Protein AF-A0A061QRC7-F1 (afdb_monomer)

Structure (mmCIF, N/CA/C/O backbone):
data_AF-A0A061QRC7-F1
#
_entry.id 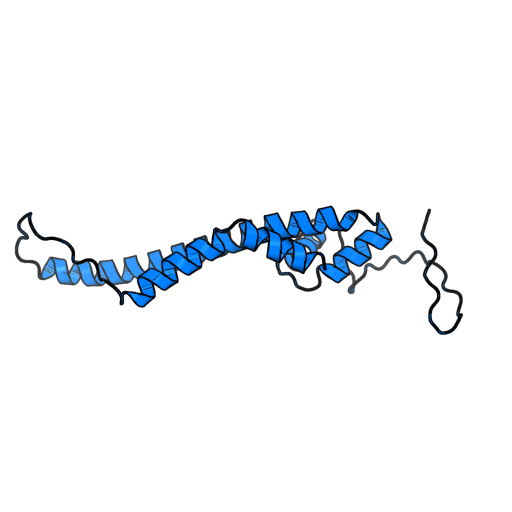  AF-A0A061QRC7-F1
#
loop_
_atom_site.group_PDB
_atom_site.id
_atom_site.type_symbol
_atom_site.label_atom_id
_atom_site.label_alt_id
_atom_site.label_comp_id
_atom_site.label_asym_id
_atom_site.label_entity_id
_atom_site.label_seq_id
_atom_site.pdbx_PDB_ins_code
_atom_site.Cartn_x
_atom_site.Cartn_y
_atom_site.Cartn_z
_atom_site.occupancy
_atom_site.B_iso_or_equiv
_atom_site.auth_seq_id
_atom_site.auth_comp_id
_atom_site.auth_asym_id
_atom_site.auth_atom_id
_atom_site.pdbx_PDB_model_num
ATOM 1 N N . LEU A 1 1 ? 20.075 -7.361 -21.604 1.00 35.31 1 LEU A N 1
ATOM 2 C CA . LEU A 1 1 ? 18.902 -7.947 -20.921 1.00 35.31 1 LEU A CA 1
ATOM 3 C C . LEU A 1 1 ? 18.009 -6.782 -20.526 1.00 35.31 1 LEU A C 1
ATOM 5 O O . LEU A 1 1 ? 18.156 -6.250 -19.441 1.00 35.31 1 LEU A O 1
ATOM 9 N N . GLY A 1 2 ? 17.221 -6.293 -21.474 1.00 42.72 2 GLY A N 1
ATOM 10 C CA . GLY A 1 2 ? 16.333 -5.142 -21.326 1.00 42.72 2 GLY A CA 1
ATOM 11 C C . GLY A 1 2 ? 15.293 -5.268 -22.430 1.00 42.72 2 GLY A C 1
ATOM 12 O O . GLY A 1 2 ? 15.660 -5.611 -23.557 1.00 42.72 2 GLY A O 1
ATOM 13 N N . TYR A 1 3 ? 14.020 -5.165 -22.067 1.00 52.66 3 TYR A N 1
ATOM 14 C CA . TYR A 1 3 ? 12.902 -5.471 -22.953 1.00 52.66 3 TYR A CA 1
ATOM 15 C C . TYR A 1 3 ? 12.755 -4.425 -24.062 1.00 52.66 3 TYR A C 1
ATOM 17 O O . TYR A 1 3 ? 13.109 -3.263 -23.891 1.00 52.66 3 TYR A O 1
ATOM 25 N N . VAL A 1 4 ? 12.245 -4.871 -25.210 1.00 53.44 4 VAL A N 1
ATOM 26 C CA . VAL A 1 4 ? 11.908 -4.029 -26.363 1.00 53.44 4 VAL A CA 1
ATOM 27 C C . VAL A 1 4 ? 10.644 -3.236 -26.023 1.00 53.44 4 VAL A C 1
ATOM 29 O O . VAL A 1 4 ? 9.630 -3.842 -25.684 1.00 53.44 4 VAL A O 1
ATOM 32 N N . CYS A 1 5 ? 10.698 -1.904 -26.100 1.00 62.22 5 CYS A N 1
ATOM 33 C CA . CYS A 1 5 ? 9.524 -1.048 -25.908 1.00 62.22 5 CYS A CA 1
ATOM 34 C C . CYS A 1 5 ? 8.458 -1.342 -26.984 1.00 62.22 5 CYS A C 1
ATOM 36 O O . CYS A 1 5 ? 8.819 -1.480 -28.158 1.00 62.22 5 CYS A O 1
ATOM 38 N N . PRO A 1 6 ? 7.160 -1.431 -26.634 1.00 63.81 6 PRO A N 1
ATOM 39 C CA . PRO A 1 6 ? 6.097 -1.550 -27.626 1.00 63.81 6 PRO A CA 1
ATOM 40 C C . PRO A 1 6 ? 6.069 -0.316 -28.534 1.00 63.81 6 PRO A C 1
ATOM 42 O O . PRO A 1 6 ? 6.214 0.813 -28.067 1.00 63.81 6 PRO A O 1
ATOM 45 N N . LEU A 1 7 ? 5.869 -0.533 -29.834 1.00 59.91 7 LEU A N 1
ATOM 46 C CA . LEU A 1 7 ? 5.683 0.547 -30.803 1.00 59.91 7 LEU A CA 1
ATOM 47 C C . LEU A 1 7 ? 4.396 1.321 -30.478 1.00 59.91 7 LEU A C 1
ATOM 49 O O . LEU A 1 7 ? 3.363 0.723 -30.175 1.00 59.91 7 LEU A O 1
ATOM 53 N N . THR A 1 8 ? 4.454 2.651 -30.555 1.00 65.56 8 THR A N 1
ATOM 54 C CA . THR A 1 8 ? 3.246 3.494 -30.533 1.00 65.56 8 THR A CA 1
ATOM 55 C C . THR A 1 8 ? 2.535 3.455 -31.889 1.00 65.56 8 THR A C 1
ATOM 57 O O . THR A 1 8 ? 3.121 3.056 -32.892 1.00 65.56 8 THR A O 1
ATOM 60 N N . GLU A 1 9 ? 1.288 3.928 -31.928 1.00 63.59 9 GLU A N 1
ATOM 61 C CA . GLU A 1 9 ? 0.414 4.018 -33.115 1.00 63.59 9 GLU A CA 1
ATOM 62 C C . GLU A 1 9 ? 1.033 4.768 -34.322 1.00 63.59 9 GLU A C 1
ATOM 64 O O . GLU A 1 9 ? 0.523 4.662 -35.433 1.00 63.59 9 GLU A O 1
ATOM 69 N N . ASN A 1 10 ? 2.152 5.481 -34.129 1.00 67.56 10 ASN A N 1
ATOM 70 C CA . ASN A 1 10 ? 2.819 6.302 -35.147 1.00 67.56 10 ASN A CA 1
ATOM 71 C C . ASN A 1 10 ? 4.104 5.690 -35.749 1.00 67.56 10 ASN A C 1
ATOM 73 O O . ASN A 1 10 ? 4.817 6.403 -36.446 1.00 67.56 10 ASN A O 1
ATOM 77 N N . ASP A 1 11 ? 4.429 4.415 -35.490 1.00 66.19 11 ASP A N 1
ATOM 78 C CA . ASP A 1 11 ? 5.586 3.712 -36.098 1.00 66.19 11 ASP A CA 1
ATOM 79 C C . ASP A 1 11 ? 6.976 4.359 -35.847 1.00 66.19 11 ASP A C 1
ATOM 81 O O . ASP A 1 11 ? 7.968 4.026 -36.498 1.00 66.19 11 ASP A O 1
ATOM 85 N N . GLU A 1 12 ? 7.093 5.262 -34.869 1.00 68.94 12 GLU A N 1
ATOM 86 C CA . GLU A 1 12 ? 8.375 5.859 -34.480 1.00 68.94 12 GLU A CA 1
ATOM 87 C C . GLU A 1 12 ? 9.194 4.871 -33.618 1.00 68.94 12 GLU A C 1
ATOM 89 O O . GLU A 1 12 ? 8.687 4.367 -32.604 1.00 68.94 12 GLU A O 1
ATOM 94 N N . PRO A 1 13 ? 10.465 4.583 -33.962 1.00 60.06 13 PRO A N 1
ATOM 95 C CA . PRO A 1 13 ? 11.291 3.643 -33.214 1.00 60.06 13 PRO A CA 1
ATOM 96 C C . PRO A 1 13 ? 11.671 4.218 -31.842 1.00 60.06 13 PRO A C 1
ATOM 98 O O . PRO A 1 13 ? 12.435 5.178 -31.742 1.00 60.06 13 PRO A O 1
ATOM 101 N N . GLN A 1 14 ? 11.185 3.599 -30.765 1.00 60.84 14 GLN A N 1
ATOM 102 C CA . GLN A 1 14 ? 11.637 3.913 -29.409 1.00 60.84 14 GLN A CA 1
ATOM 103 C C . GLN A 1 14 ? 12.896 3.116 -29.061 1.00 60.84 14 GLN A C 1
ATOM 105 O O . GLN A 1 14 ? 12.985 1.912 -29.304 1.00 60.84 14 GLN A O 1
ATOM 110 N N . TYR A 1 15 ? 13.875 3.797 -28.472 1.00 61.78 15 TYR A N 1
ATOM 111 C CA . TYR A 1 15 ? 15.104 3.198 -27.972 1.00 61.78 15 TYR A CA 1
ATOM 112 C C . TYR A 1 15 ? 15.117 3.279 -26.446 1.00 61.78 15 TYR A C 1
ATOM 114 O O . TYR A 1 15 ? 14.817 4.322 -25.867 1.00 61.78 15 TYR A O 1
ATOM 122 N N . CYS A 1 16 ? 15.463 2.177 -25.780 1.00 68.94 16 CYS A N 1
ATOM 123 C CA . CYS A 1 16 ? 15.648 2.184 -24.334 1.00 68.94 16 CYS A CA 1
ATOM 124 C C . CYS A 1 16 ? 16.862 3.057 -23.998 1.00 68.94 16 CYS A C 1
ATOM 126 O O . CYS A 1 16 ? 17.979 2.770 -24.437 1.00 68.94 16 CYS A O 1
ATOM 128 N N . VAL A 1 17 ? 16.649 4.110 -23.214 1.00 67.25 17 VAL A N 1
ATOM 129 C CA . VAL A 1 17 ? 17.721 4.971 -22.707 1.00 67.25 17 VAL A CA 1
ATOM 130 C C . VAL A 1 17 ? 17.940 4.647 -21.243 1.00 67.25 17 VAL A C 1
ATOM 132 O O . VAL A 1 17 ? 16.984 4.565 -20.475 1.00 67.25 17 VAL A O 1
ATOM 135 N N . LEU A 1 18 ? 19.203 4.479 -20.852 1.00 67.00 18 LEU A N 1
ATOM 136 C CA . LEU A 1 18 ? 19.573 4.504 -19.442 1.00 67.00 18 LEU A CA 1
ATOM 137 C C . LEU A 1 18 ? 19.342 5.927 -18.940 1.00 67.00 18 LEU A C 1
ATOM 139 O O . LEU A 1 18 ? 20.048 6.852 -19.336 1.00 67.00 18 LEU A O 1
ATOM 143 N N . THR A 1 19 ? 18.304 6.089 -18.134 1.00 67.44 19 THR A N 1
AT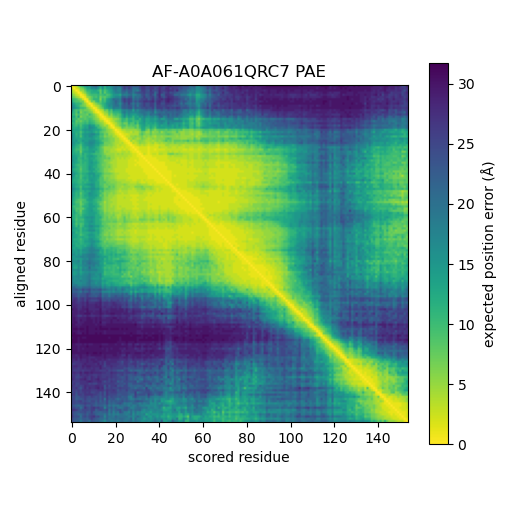OM 144 C CA . THR A 1 19 ? 17.969 7.350 -17.493 1.00 67.44 19 THR A CA 1
ATOM 145 C C . THR A 1 19 ? 18.286 7.242 -16.008 1.00 67.44 19 THR A C 1
ATOM 147 O O . THR A 1 19 ? 17.930 6.251 -15.376 1.00 67.44 19 THR A O 1
ATOM 150 N N . ASP A 1 20 ? 18.950 8.256 -15.457 1.00 67.69 20 ASP A N 1
ATOM 151 C CA . ASP A 1 20 ? 19.270 8.326 -14.023 1.00 67.69 20 ASP A CA 1
ATOM 152 C C . ASP A 1 20 ? 18.095 8.886 -13.194 1.00 67.69 20 ASP A C 1
ATOM 154 O O . ASP A 1 20 ? 18.236 9.149 -12.000 1.00 67.69 20 ASP A O 1
ATOM 158 N N . VAL A 1 21 ? 16.934 9.121 -13.822 1.00 74.06 21 VAL A N 1
ATOM 159 C CA . VAL A 1 21 ? 15.733 9.644 -13.158 1.00 74.06 21 VAL A CA 1
ATOM 160 C C . VAL A 1 21 ? 14.652 8.584 -13.012 1.00 74.06 21 VAL A C 1
ATOM 162 O O . VAL A 1 21 ? 14.202 7.975 -13.981 1.00 74.06 21 VAL A O 1
ATOM 165 N N . ASN A 1 22 ? 14.201 8.438 -11.771 1.00 79.31 22 ASN A N 1
ATOM 166 C CA . ASN A 1 22 ? 13.121 7.550 -11.373 1.00 79.31 22 ASN A CA 1
ATOM 167 C C . ASN A 1 22 ? 11.735 8.084 -11.805 1.00 79.31 22 ASN A C 1
ATOM 169 O O . ASN A 1 22 ? 11.545 9.306 -11.879 1.00 79.31 22 ASN A O 1
ATOM 173 N N . PRO A 1 23 ? 10.741 7.198 -12.025 1.00 75.56 23 PRO A N 1
ATOM 174 C CA . PRO A 1 23 ? 9.356 7.582 -12.312 1.00 75.56 23 PRO A CA 1
ATOM 175 C C . PRO A 1 23 ? 8.738 8.481 -11.228 1.00 75.56 23 PRO A C 1
ATOM 177 O O . PRO A 1 23 ? 9.230 8.542 -10.099 1.00 75.56 23 PRO A O 1
ATOM 180 N N . ASN A 1 24 ? 7.653 9.190 -11.566 1.00 77.88 24 ASN A N 1
ATOM 181 C CA . ASN A 1 24 ? 6.936 10.100 -10.656 1.00 77.88 24 ASN A CA 1
ATOM 182 C C . ASN A 1 24 ? 7.864 11.083 -9.920 1.00 77.88 24 ASN A C 1
ATOM 184 O O . ASN A 1 24 ? 7.817 11.205 -8.697 1.00 77.88 24 ASN A O 1
ATOM 188 N N . PHE A 1 25 ? 8.747 11.763 -10.661 1.00 80.81 25 PHE A N 1
ATOM 189 C CA . PHE A 1 25 ? 9.727 12.715 -10.110 1.00 80.81 25 PHE A CA 1
ATOM 190 C C . PHE A 1 25 ? 10.665 12.111 -9.045 1.00 80.81 25 PHE A C 1
ATOM 192 O O . PHE A 1 25 ? 11.188 12.826 -8.193 1.00 80.81 25 PHE A O 1
ATOM 199 N N . GLY A 1 26 ? 10.871 10.792 -9.075 1.00 79.75 26 GLY A N 1
ATOM 200 C CA . GLY A 1 26 ? 11.660 10.066 -8.087 1.00 79.75 26 GLY A CA 1
ATOM 201 C C . GLY A 1 26 ? 11.001 9.909 -6.724 1.00 79.75 26 GLY A C 1
ATOM 202 O O . GLY A 1 26 ? 11.698 9.660 -5.744 1.00 79.75 26 GLY A O 1
ATOM 203 N N . ILE A 1 27 ? 9.674 10.012 -6.656 1.00 79.38 27 ILE A N 1
ATOM 204 C CA . ILE A 1 27 ? 8.908 9.761 -5.431 1.00 79.38 27 ILE A CA 1
ATOM 205 C C . ILE A 1 27 ? 8.642 8.261 -5.265 1.00 79.38 27 ILE A C 1
ATOM 207 O O . ILE A 1 27 ? 8.924 7.704 -4.206 1.00 79.38 27 ILE A O 1
ATOM 211 N N . THR A 1 28 ? 8.168 7.592 -6.320 1.00 86.19 28 THR A N 1
ATOM 212 C CA . THR A 1 28 ? 7.798 6.169 -6.283 1.00 86.19 28 THR A CA 1
ATOM 213 C C . THR A 1 28 ? 8.968 5.305 -6.750 1.00 86.19 28 THR A C 1
ATOM 215 O O . THR A 1 28 ? 9.152 5.076 -7.947 1.00 86.19 28 THR A O 1
ATOM 218 N N . ASN A 1 29 ? 9.810 4.868 -5.815 1.00 87.38 29 ASN A N 1
ATOM 219 C CA . ASN A 1 29 ? 10.954 3.999 -6.094 1.00 87.38 29 ASN A CA 1
ATOM 220 C C . ASN A 1 29 ? 11.313 3.128 -4.884 1.00 87.38 29 ASN A C 1
ATOM 222 O O . ASN A 1 29 ? 10.906 3.394 -3.752 1.00 87.38 29 ASN A O 1
ATOM 226 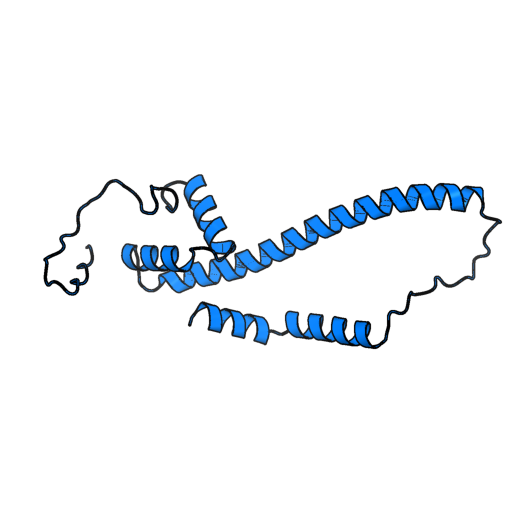N N . PHE A 1 30 ? 12.127 2.104 -5.139 1.00 89.69 30 PHE A N 1
ATOM 227 C CA . PHE A 1 30 ? 12.591 1.145 -4.136 1.00 89.69 30 PHE A CA 1
ATOM 228 C C . PHE A 1 30 ? 14.105 1.238 -3.871 1.00 89.69 30 PHE A C 1
ATOM 230 O O . PHE A 1 30 ? 14.689 0.306 -3.324 1.00 89.69 30 PHE A O 1
ATOM 237 N N . ASP A 1 31 ? 14.745 2.360 -4.221 1.00 88.06 31 ASP A N 1
ATOM 238 C CA . ASP A 1 31 ? 16.208 2.504 -4.138 1.00 88.06 31 ASP A CA 1
ATOM 239 C C . ASP A 1 31 ? 16.697 2.749 -2.709 1.00 88.06 31 ASP A C 1
ATOM 241 O O . ASP A 1 31 ? 17.807 2.371 -2.336 1.00 88.06 31 ASP A O 1
ATOM 245 N N . ASN A 1 32 ? 15.863 3.401 -1.895 1.00 90.12 32 ASN A N 1
ATOM 246 C CA . ASN A 1 32 ? 16.181 3.786 -0.525 1.00 90.12 32 ASN A CA 1
ATOM 247 C C . ASN A 1 32 ? 15.054 3.380 0.420 1.00 90.12 32 ASN A C 1
ATOM 249 O O . ASN A 1 32 ? 13.879 3.451 0.065 1.00 90.12 32 ASN A O 1
ATOM 253 N N . PHE A 1 33 ? 15.397 3.049 1.667 1.00 92.06 33 PHE A N 1
ATOM 254 C CA . PHE A 1 33 ? 14.413 2.614 2.662 1.00 92.06 33 PHE A CA 1
ATOM 255 C C . PHE A 1 33 ? 13.244 3.605 2.868 1.00 92.06 33 PHE A C 1
ATOM 257 O O . PHE A 1 33 ? 12.097 3.159 2.839 1.00 92.06 33 PHE A O 1
ATOM 264 N N . PRO A 1 34 ? 13.459 4.932 3.015 1.00 90.50 34 PRO A N 1
ATOM 265 C CA . PRO A 1 34 ? 12.347 5.872 3.185 1.00 90.50 34 P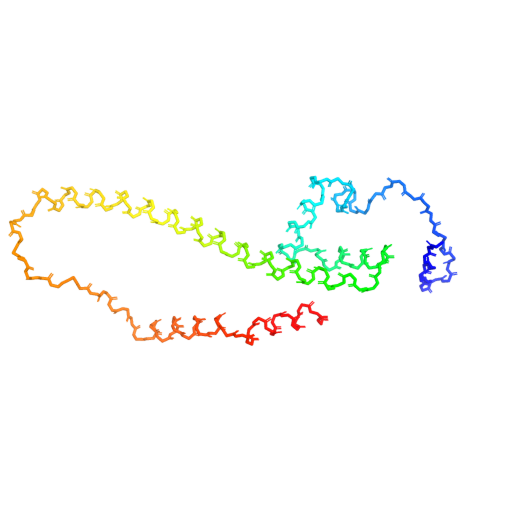RO A CA 1
ATOM 266 C C . PRO A 1 34 ? 11.447 5.996 1.948 1.00 90.50 34 PRO A C 1
ATOM 268 O O . PRO A 1 34 ? 10.232 6.094 2.089 1.00 90.50 34 PRO A O 1
ATOM 271 N N . ALA A 1 35 ? 12.026 5.963 0.744 1.00 89.62 35 ALA A N 1
ATOM 272 C CA . ALA A 1 35 ? 11.271 6.031 -0.509 1.00 89.62 35 ALA A CA 1
ATOM 273 C C . ALA A 1 35 ? 10.445 4.753 -0.735 1.00 89.62 35 ALA A C 1
ATOM 275 O O . ALA A 1 35 ? 9.262 4.823 -1.072 1.00 89.62 35 ALA A O 1
ATOM 276 N N . ALA A 1 36 ? 11.033 3.592 -0.429 1.00 91.56 36 ALA A N 1
ATOM 277 C CA . ALA A 1 36 ? 10.336 2.313 -0.457 1.00 91.56 36 ALA A CA 1
ATOM 278 C C . ALA A 1 36 ? 9.161 2.295 0.531 1.00 91.56 36 ALA A C 1
ATOM 280 O O . ALA A 1 36 ? 8.075 1.849 0.178 1.00 91.56 36 ALA A O 1
ATOM 281 N N . LEU A 1 37 ? 9.338 2.824 1.749 1.00 92.25 37 LEU A N 1
ATOM 282 C CA . LEU A 1 37 ? 8.261 2.899 2.741 1.00 92.25 37 LEU A CA 1
ATOM 283 C C . LEU A 1 37 ? 7.092 3.775 2.264 1.00 92.25 37 LEU A C 1
ATOM 285 O O . LEU A 1 37 ? 5.941 3.387 2.443 1.00 92.25 37 LEU A O 1
ATOM 289 N N . LEU A 1 38 ? 7.378 4.929 1.652 1.00 91.81 38 LEU A N 1
ATOM 290 C CA . LEU A 1 38 ? 6.350 5.805 1.076 1.00 91.81 38 LEU A CA 1
ATOM 291 C C . LEU A 1 38 ? 5.601 5.119 -0.069 1.00 91.81 38 LEU A C 1
ATOM 293 O O . LEU A 1 38 ? 4.375 5.127 -0.082 1.00 91.81 38 LEU A O 1
ATOM 297 N N . THR A 1 39 ? 6.332 4.458 -0.967 1.00 92.00 39 THR A N 1
ATOM 298 C CA . THR A 1 39 ? 5.749 3.712 -2.092 1.00 92.00 39 THR A CA 1
ATOM 299 C C . THR A 1 39 ? 4.866 2.558 -1.597 1.00 92.00 39 THR A C 1
ATOM 301 O O . THR A 1 39 ? 3.772 2.334 -2.107 1.00 92.00 39 THR A O 1
ATOM 304 N N . ILE A 1 40 ? 5.294 1.843 -0.550 1.00 92.12 40 ILE A N 1
ATOM 305 C CA . ILE A 1 40 ? 4.494 0.791 0.098 1.00 92.12 40 ILE A CA 1
ATOM 306 C C . ILE A 1 40 ? 3.250 1.384 0.764 1.00 92.12 40 ILE A C 1
ATOM 308 O O . ILE A 1 40 ? 2.177 0.794 0.673 1.00 92.12 40 ILE A O 1
ATOM 312 N N . PHE A 1 41 ? 3.373 2.533 1.431 1.00 90.69 41 PHE A N 1
ATOM 313 C CA . PHE A 1 41 ? 2.234 3.210 2.045 1.00 90.69 41 PHE A CA 1
ATOM 314 C C . PHE A 1 41 ? 1.181 3.595 0.999 1.00 90.69 41 PHE A C 1
ATOM 316 O O . PHE A 1 41 ? 0.013 3.259 1.180 1.00 90.69 41 PHE A O 1
ATOM 323 N N . GLU A 1 42 ? 1.603 4.202 -0.111 1.00 90.88 42 GLU A N 1
ATOM 324 C CA . GLU A 1 42 ? 0.747 4.507 -1.264 1.00 90.88 42 GLU A CA 1
ATOM 325 C C . GLU A 1 42 ? 0.035 3.243 -1.779 1.00 90.88 42 GLU A C 1
ATOM 327 O O . GLU A 1 42 ? -1.195 3.215 -1.885 1.00 90.88 42 GLU A O 1
ATOM 332 N N . CYS A 1 43 ? 0.774 2.137 -1.933 1.00 91.25 43 CYS A N 1
ATOM 333 C CA . CYS A 1 43 ? 0.193 0.855 -2.331 1.00 91.25 43 CYS A CA 1
ATOM 334 C C . CYS A 1 43 ? -0.875 0.340 -1.346 1.00 91.25 43 CYS A C 1
ATOM 336 O O . CYS A 1 43 ? -1.924 -0.141 -1.769 1.00 91.25 43 CYS A O 1
ATOM 338 N N . ILE A 1 44 ? -0.641 0.446 -0.032 1.00 90.44 44 ILE A N 1
ATOM 339 C CA . ILE A 1 44 ? -1.594 0.001 1.004 1.00 90.44 44 ILE A CA 1
ATOM 340 C C . ILE A 1 44 ? -2.849 0.884 1.032 1.00 90.44 44 ILE A C 1
ATOM 342 O O . ILE A 1 44 ? -3.931 0.397 1.362 1.00 90.44 44 ILE A O 1
ATOM 346 N N . THR A 1 45 ? -2.727 2.165 0.669 1.00 89.38 45 THR A N 1
ATOM 347 C CA . THR A 1 45 ? -3.876 3.076 0.549 1.00 89.38 45 THR A CA 1
ATOM 348 C C . THR A 1 45 ? -4.738 2.832 -0.690 1.00 89.38 45 THR A C 1
ATOM 350 O O . THR A 1 45 ? -5.803 3.431 -0.784 1.00 89.38 45 THR A O 1
ATOM 353 N N . LEU A 1 46 ? -4.334 1.919 -1.584 1.00 88.12 46 LEU A N 1
ATOM 354 C CA . LEU A 1 46 ? -5.007 1.612 -2.854 1.00 88.12 46 LEU A CA 1
ATOM 355 C C . LEU A 1 46 ? -5.076 2.797 -3.833 1.00 88.12 46 LEU A C 1
ATOM 357 O O . LEU A 1 46 ? -5.878 2.783 -4.764 1.00 88.12 46 LEU A O 1
ATOM 361 N N . GLU A 1 47 ? -4.190 3.775 -3.681 1.00 89.12 47 GLU A N 1
ATOM 362 C CA . GLU A 1 47 ? -4.024 4.902 -4.602 1.00 89.12 47 GLU A CA 1
ATOM 363 C C . GLU A 1 47 ? -2.775 4.644 -5.453 1.00 89.12 47 GLU A C 1
ATOM 365 O O . GLU A 1 47 ? -1.743 4.270 -4.907 1.00 89.12 47 GLU A O 1
ATOM 370 N N . GLY A 1 48 ? -2.863 4.750 -6.786 1.00 86.81 48 GLY A N 1
ATOM 371 C CA . GLY A 1 48 ? 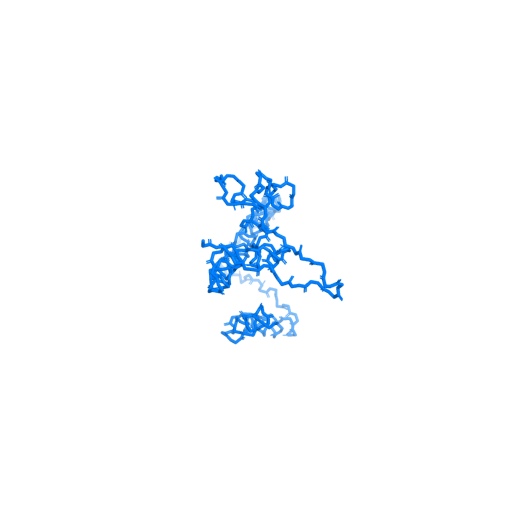-1.701 4.602 -7.691 1.00 86.81 48 GLY A CA 1
ATOM 372 C C . GLY A 1 48 ? -0.996 3.230 -7.695 1.00 86.81 48 GLY A C 1
ATOM 373 O O . GLY A 1 48 ? -0.034 3.021 -8.432 1.00 86.81 48 GLY A O 1
ATOM 374 N N . TRP A 1 49 ? -1.468 2.261 -6.904 1.00 90.31 49 TRP A N 1
ATOM 375 C CA . TRP A 1 49 ? -0.794 0.976 -6.677 1.00 90.31 49 TRP A CA 1
ATOM 376 C C . TRP A 1 49 ? -0.673 0.107 -7.937 1.00 90.31 49 TRP A C 1
ATOM 378 O O . TRP A 1 49 ? 0.323 -0.597 -8.107 1.00 90.31 49 TRP A O 1
ATOM 388 N N . ALA A 1 50 ? -1.675 0.156 -8.821 1.00 89.94 50 ALA A N 1
ATOM 389 C CA . ALA A 1 50 ? -1.685 -0.613 -10.062 1.00 89.94 50 ALA A CA 1
ATOM 390 C C . ALA A 1 50 ? -0.600 -0.111 -11.026 1.00 89.94 50 ALA A C 1
ATOM 392 O O . ALA A 1 50 ? 0.121 -0.919 -11.605 1.00 89.94 50 ALA A O 1
ATOM 393 N N . ASP A 1 51 ? -0.413 1.207 -11.122 1.00 88.69 51 ASP A N 1
ATOM 394 C CA . ASP A 1 51 ? 0.635 1.808 -11.952 1.00 88.69 51 ASP A CA 1
ATOM 395 C C . ASP A 1 51 ? 2.027 1.423 -11.438 1.00 88.69 51 ASP A C 1
ATOM 397 O O . ASP A 1 51 ? 2.897 1.023 -12.212 1.00 88.69 51 ASP A O 1
ATOM 401 N N . VAL A 1 52 ? 2.228 1.457 -10.114 1.00 89.81 52 VAL A N 1
ATOM 402 C CA . VAL A 1 52 ? 3.478 1.009 -9.478 1.00 89.81 52 VAL A CA 1
ATOM 403 C C . VAL A 1 52 ? 3.735 -0.478 -9.734 1.00 89.81 52 VAL A C 1
ATOM 405 O O . VAL A 1 52 ? 4.867 -0.863 -10.037 1.00 89.81 52 VAL A O 1
ATOM 408 N N . MET A 1 53 ? 2.698 -1.316 -9.663 1.00 90.38 53 MET A N 1
ATOM 409 C CA . MET A 1 53 ? 2.794 -2.737 -9.993 1.00 90.38 53 MET A CA 1
ATOM 410 C C . MET A 1 53 ? 3.196 -2.944 -11.457 1.00 90.38 53 MET A C 1
ATOM 412 O O . MET A 1 53 ? 4.120 -3.718 -11.707 1.00 90.38 53 MET A O 1
ATOM 416 N N . TYR A 1 54 ? 2.553 -2.259 -12.408 1.00 88.00 54 TYR A N 1
ATOM 417 C CA . TYR A 1 54 ? 2.875 -2.387 -13.832 1.00 88.00 54 TYR A CA 1
ATOM 418 C C . TYR A 1 54 ? 4.310 -1.940 -14.128 1.00 88.00 54 TYR A C 1
ATOM 420 O O . TYR A 1 54 ? 5.061 -2.679 -14.763 1.00 88.00 54 TYR A O 1
ATOM 428 N N . MET A 1 55 ? 4.750 -0.814 -13.559 1.00 85.50 55 MET A N 1
ATOM 429 C CA . MET A 1 55 ? 6.145 -0.369 -13.672 1.00 85.50 55 MET A CA 1
ATOM 430 C C . MET A 1 55 ? 7.132 -1.404 -13.109 1.00 85.50 55 MET A C 1
ATOM 432 O O . MET A 1 55 ? 8.184 -1.655 -13.699 1.00 85.50 55 MET A O 1
ATOM 436 N N . ALA A 1 56 ? 6.801 -2.048 -11.986 1.00 87.31 56 ALA A N 1
ATOM 437 C CA . ALA A 1 56 ? 7.631 -3.102 -11.405 1.00 87.31 56 ALA A CA 1
ATOM 438 C C . ALA A 1 56 ? 7.607 -4.410 -12.222 1.00 87.31 56 ALA A C 1
ATOM 440 O O . ALA A 1 56 ? 8.609 -5.133 -12.260 1.00 87.31 56 ALA A O 1
ATOM 441 N N . GLN A 1 57 ? 6.489 -4.723 -12.883 1.00 88.00 57 GLN A N 1
ATOM 442 C CA . GLN A 1 57 ? 6.380 -5.868 -13.787 1.00 88.00 57 GLN A CA 1
ATOM 443 C C . GLN A 1 57 ? 7.270 -5.696 -15.016 1.00 88.00 57 GLN A C 1
ATOM 445 O O . GLN A 1 57 ? 7.996 -6.632 -15.362 1.00 88.00 57 GLN A O 1
ATOM 450 N N . ASP A 1 58 ? 7.267 -4.499 -15.603 1.00 83.44 58 ASP A N 1
ATOM 451 C CA . ASP A 1 58 ? 8.111 -4.146 -16.746 1.00 83.44 58 ASP A CA 1
ATOM 452 C C . ASP A 1 58 ? 9.601 -4.116 -16.369 1.00 83.44 58 ASP A C 1
ATOM 454 O O . ASP A 1 58 ? 10.458 -4.530 -17.153 1.00 83.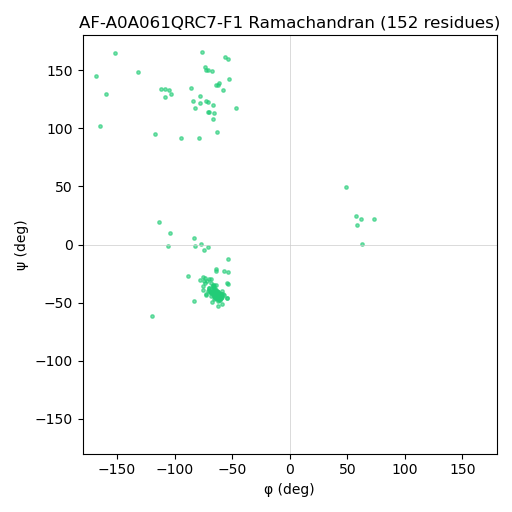44 58 ASP A O 1
ATOM 458 N N . ALA A 1 59 ? 9.921 -3.674 -15.148 1.00 82.12 59 ALA A N 1
ATOM 459 C CA . ALA A 1 59 ? 11.298 -3.581 -14.671 1.00 82.12 59 ALA A CA 1
ATOM 460 C C . ALA A 1 59 ? 11.914 -4.940 -14.291 1.00 82.12 59 ALA A C 1
ATOM 462 O O . ALA A 1 59 ? 13.100 -5.163 -14.542 1.00 82.12 59 ALA A O 1
ATOM 463 N N . VAL A 1 60 ? 11.145 -5.843 -13.665 1.00 85.69 60 VAL A N 1
ATOM 464 C CA . VAL A 1 60 ? 11.690 -7.093 -13.103 1.00 85.69 60 VAL A CA 1
ATOM 465 C C . VAL A 1 60 ? 11.069 -8.342 -13.717 1.00 85.69 60 VAL A C 1
ATOM 467 O O . VAL A 1 60 ? 11.785 -9.192 -14.250 1.00 85.69 60 VAL A O 1
ATOM 470 N N . SER A 1 61 ? 9.754 -8.524 -13.576 1.00 86.88 61 SER A N 1
ATOM 471 C CA . SER A 1 61 ? 9.073 -9.743 -14.016 1.00 86.88 61 SER A CA 1
ATOM 472 C C . SER A 1 61 ? 7.556 -9.598 -14.008 1.00 86.88 61 SER A C 1
ATOM 474 O O . SER A 1 61 ? 6.979 -9.069 -13.060 1.00 86.88 61 SER A O 1
ATOM 476 N N . GLN A 1 62 ? 6.887 -10.235 -14.971 1.00 85.06 62 GLN A N 1
ATOM 477 C CA . GLN A 1 62 ? 5.426 -10.306 -15.023 1.00 85.06 62 GLN A CA 1
ATOM 478 C C . GLN A 1 62 ? 4.800 -10.917 -13.754 1.00 85.06 62 GLN A C 1
ATOM 480 O O . GLN A 1 62 ? 3.650 -10.624 -13.457 1.00 85.06 62 GLN A O 1
ATOM 485 N N . TRP A 1 63 ? 5.527 -11.721 -12.968 1.00 87.12 63 TRP A N 1
ATOM 486 C CA . TRP A 1 63 ? 5.022 -12.347 -11.733 1.00 87.12 63 TRP A CA 1
ATOM 487 C C . TRP A 1 63 ? 4.952 -11.406 -10.518 1.00 87.12 63 TRP A C 1
ATOM 489 O O . TRP A 1 63 ? 4.521 -11.833 -9.445 1.00 87.12 63 TRP A O 1
ATOM 499 N N . MET A 1 64 ? 5.339 -10.133 -10.665 1.00 86.75 64 MET A N 1
ATOM 500 C CA . MET A 1 64 ? 5.339 -9.167 -9.559 1.00 86.75 64 MET A CA 1
ATOM 501 C C . MET A 1 64 ? 3.950 -8.855 -8.998 1.00 86.75 64 MET A C 1
ATOM 503 O O . MET A 1 64 ? 3.851 -8.484 -7.831 1.00 86.75 64 MET A O 1
ATOM 507 N N . TRP A 1 65 ? 2.872 -9.092 -9.752 1.00 87.00 65 TRP A N 1
ATOM 508 C CA . TRP A 1 65 ? 1.505 -8.912 -9.249 1.00 87.00 65 TRP A CA 1
ATOM 509 C C . TRP A 1 65 ? 1.238 -9.706 -7.958 1.00 87.00 65 TRP A C 1
ATOM 511 O O . TRP A 1 65 ? 0.546 -9.217 -7.071 1.00 87.00 65 TRP A O 1
ATOM 521 N N . ILE A 1 66 ? 1.849 -10.887 -7.788 1.00 89.50 66 ILE A N 1
ATOM 522 C CA . ILE A 1 66 ? 1.684 -11.712 -6.578 1.00 89.50 66 ILE A CA 1
ATOM 523 C C . ILE A 1 66 ? 2.236 -10.985 -5.346 1.00 89.50 66 ILE A C 1
ATOM 525 O O . ILE A 1 66 ? 1.618 -11.007 -4.280 1.00 89.50 66 ILE A O 1
ATOM 529 N N . TYR A 1 67 ? 3.385 -10.317 -5.494 1.00 90.75 67 TYR A N 1
ATOM 530 C CA . TYR A 1 67 ? 3.988 -9.533 -4.420 1.00 90.75 67 TYR A CA 1
ATOM 531 C C . TYR A 1 67 ? 3.065 -8.382 -4.010 1.00 90.75 67 TYR A C 1
ATOM 533 O O . TYR A 1 67 ? 2.695 -8.306 -2.837 1.00 90.75 67 TYR A O 1
ATOM 541 N N . PHE A 1 68 ? 2.622 -7.556 -4.963 1.00 90.38 68 PHE A N 1
ATOM 542 C CA . PHE A 1 68 ? 1.771 -6.395 -4.676 1.00 90.38 68 PHE A CA 1
ATOM 543 C C . PHE A 1 68 ? 0.407 -6.795 -4.102 1.00 90.38 68 PHE A C 1
ATOM 545 O O . PHE A 1 68 ? -0.029 -6.216 -3.109 1.00 90.38 68 PHE A O 1
ATOM 552 N N . VAL A 1 69 ? -0.224 -7.847 -4.630 1.00 89.31 69 VAL A N 1
ATOM 553 C CA . VAL A 1 69 ? -1.496 -8.364 -4.099 1.00 89.31 69 VAL A CA 1
ATOM 554 C C . VAL A 1 69 ? -1.334 -8.887 -2.668 1.00 89.31 69 VAL A C 1
ATOM 556 O O . VAL A 1 69 ? -2.159 -8.586 -1.805 1.00 89.31 69 VAL A O 1
ATOM 559 N N . SER A 1 70 ? -0.259 -9.630 -2.376 1.00 89.06 70 SER A N 1
ATOM 560 C CA . SER A 1 70 ? 0.005 -10.100 -1.009 1.00 89.06 70 SER A CA 1
ATOM 561 C C . SER A 1 70 ? 0.290 -8.943 -0.044 1.00 89.06 70 SER A C 1
ATOM 563 O O . SER A 1 70 ? -0.215 -8.937 1.078 1.00 89.06 70 SER A O 1
ATOM 565 N N . LEU A 1 71 ? 1.041 -7.933 -0.495 1.00 90.69 71 LEU A N 1
ATOM 566 C CA . LEU A 1 71 ? 1.366 -6.734 0.272 1.00 90.69 71 LEU A CA 1
ATOM 567 C C . LEU A 1 71 ? 0.108 -5.950 0.636 1.00 90.69 71 LEU A C 1
ATOM 569 O O . LEU A 1 71 ? -0.044 -5.560 1.792 1.00 90.69 71 LEU A O 1
ATOM 573 N N . ILE A 1 72 ? -0.805 -5.768 -0.317 1.00 89.44 72 ILE A N 1
ATOM 574 C CA . ILE A 1 72 ? -2.094 -5.113 -0.088 1.00 89.44 72 ILE A CA 1
ATOM 575 C C . ILE A 1 72 ? -2.926 -5.923 0.903 1.00 89.44 72 ILE A C 1
ATOM 577 O O . ILE A 1 72 ? -3.451 -5.356 1.853 1.00 89.44 72 ILE A O 1
ATOM 581 N N . TRP A 1 73 ? -2.987 -7.249 0.755 1.00 84.62 73 TRP A N 1
ATOM 582 C CA . TRP A 1 73 ? -3.762 -8.099 1.661 1.00 84.62 73 TRP A CA 1
ATOM 583 C C . TRP A 1 73 ? -3.308 -7.978 3.120 1.00 84.62 73 TRP A C 1
ATOM 585 O O . TRP A 1 73 ? -4.110 -7.691 4.014 1.00 84.62 73 TRP A O 1
ATOM 595 N N . PHE A 1 74 ? -2.003 -8.127 3.367 1.00 85.62 74 PHE A N 1
ATOM 596 C CA . PHE A 1 74 ? -1.452 -7.936 4.706 1.00 85.62 74 PHE A CA 1
ATOM 597 C C . PHE A 1 74 ? -1.603 -6.481 5.166 1.00 85.62 74 PHE A C 1
ATOM 599 O O . PHE A 1 74 ? -2.027 -6.230 6.295 1.00 85.62 74 PHE A O 1
ATOM 606 N N . GLY A 1 75 ? -1.304 -5.519 4.292 1.00 85.75 75 GLY A N 1
ATOM 607 C CA . GLY A 1 75 ? -1.364 -4.090 4.578 1.00 85.75 75 GLY A CA 1
ATOM 608 C C . GLY A 1 75 ? -2.753 -3.619 4.993 1.00 85.75 75 GLY A C 1
ATOM 609 O O . GLY A 1 75 ? -2.883 -2.946 6.013 1.00 85.75 75 GLY A O 1
ATOM 610 N N . SER A 1 76 ? -3.801 -4.023 4.276 1.00 82.12 76 SER A N 1
ATOM 611 C CA . SER A 1 76 ? -5.189 -3.682 4.595 1.00 82.12 76 SER A CA 1
ATOM 612 C C . SER A 1 76 ? -5.624 -4.264 5.940 1.00 82.12 76 SER A C 1
ATOM 614 O O . SER A 1 76 ? -6.258 -3.560 6.729 1.00 82.12 76 SER A O 1
ATOM 616 N N . PHE A 1 77 ? -5.230 -5.504 6.258 1.00 81.12 77 PHE A N 1
ATOM 617 C CA . PHE A 1 77 ? -5.516 -6.093 7.568 1.00 81.12 77 PHE A CA 1
ATOM 618 C C . PHE A 1 77 ? -4.860 -5.286 8.695 1.00 81.12 77 PHE A C 1
ATOM 620 O O . PHE A 1 77 ? -5.516 -4.938 9.679 1.00 81.12 77 PHE A O 1
ATOM 627 N N . PHE A 1 78 ? -3.582 -4.928 8.551 1.00 85.25 78 PHE A N 1
ATOM 628 C CA . PHE A 1 78 ? -2.888 -4.110 9.547 1.00 85.25 78 PHE A CA 1
ATOM 629 C C . PHE A 1 78 ? -3.458 -2.691 9.643 1.00 85.25 78 PHE A C 1
ATOM 631 O O . PHE A 1 78 ? -3.654 -2.205 10.755 1.00 85.25 78 PHE A O 1
ATOM 638 N N . ALA A 1 79 ? -3.769 -2.044 8.519 1.00 84.69 79 ALA A N 1
ATOM 639 C CA . ALA A 1 79 ? -4.290 -0.680 8.483 1.00 84.69 79 ALA A CA 1
ATOM 640 C C . ALA A 1 79 ? -5.652 -0.566 9.182 1.00 84.69 79 ALA A C 1
ATOM 642 O O . ALA A 1 79 ? -5.834 0.303 10.036 1.00 84.69 79 ALA A O 1
ATOM 643 N N . VAL A 1 80 ? -6.586 -1.480 8.892 1.00 81.94 80 VAL A N 1
ATOM 644 C CA . VAL A 1 80 ? -7.908 -1.499 9.538 1.00 81.94 80 VAL A CA 1
ATOM 645 C C . VAL A 1 80 ? -7.775 -1.789 11.031 1.00 81.94 80 VAL A C 1
ATOM 647 O O . VAL A 1 80 ? -8.368 -1.086 11.849 1.00 81.94 80 VAL A O 1
ATOM 650 N N . ASN A 1 81 ? -6.959 -2.775 11.411 1.00 83.56 81 ASN A N 1
ATOM 651 C CA . ASN A 1 81 ? -6.763 -3.120 12.819 1.00 83.56 81 ASN A CA 1
ATOM 652 C C . ASN A 1 81 ? -6.085 -1.991 13.611 1.00 83.56 81 ASN A C 1
ATOM 654 O O . ASN A 1 81 ? -6.478 -1.719 14.746 1.00 83.56 81 ASN A O 1
ATOM 658 N N . LEU A 1 82 ? -5.118 -1.292 13.011 1.00 88.31 82 LEU A N 1
ATOM 659 C CA . LEU A 1 82 ? -4.477 -0.122 13.607 1.00 88.31 82 LEU A CA 1
ATOM 660 C C . LEU A 1 82 ? -5.473 1.032 13.768 1.00 88.31 82 LEU A C 1
ATOM 662 O O . LEU A 1 82 ? -5.556 1.627 14.841 1.00 88.31 82 LEU A O 1
ATOM 666 N N . PHE A 1 83 ? -6.256 1.328 12.731 1.00 88.19 83 PHE A N 1
ATOM 667 C CA . PHE A 1 83 ? -7.258 2.389 12.768 1.00 88.19 83 PHE A CA 1
ATOM 668 C C . PHE A 1 83 ? -8.320 2.135 13.846 1.00 88.19 83 PHE A C 1
ATOM 670 O O . PHE A 1 83 ? -8.614 3.022 14.649 1.00 88.19 83 PHE A O 1
ATOM 677 N N . LEU A 1 84 ? -8.836 0.904 13.930 1.00 87.94 84 LEU A N 1
ATOM 678 C CA . LEU A 1 84 ? -9.783 0.497 14.970 1.00 87.94 84 LEU A CA 1
ATOM 679 C C . LEU A 1 84 ? -9.186 0.619 16.373 1.00 87.94 84 LEU A C 1
ATOM 681 O O . LEU A 1 84 ? -9.856 1.127 17.272 1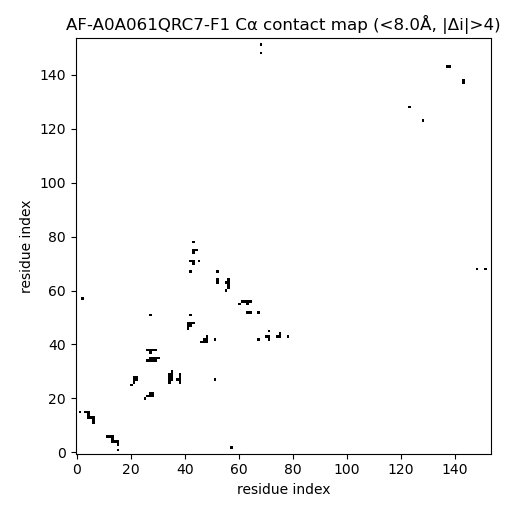.00 87.94 84 LEU A O 1
ATOM 685 N N . ALA A 1 85 ? -7.933 0.199 16.565 1.00 92.50 85 ALA A N 1
ATOM 686 C CA . ALA A 1 85 ? -7.249 0.330 17.847 1.00 92.50 85 ALA A CA 1
ATOM 687 C C . ALA A 1 85 ? -7.113 1.803 18.269 1.00 92.50 85 ALA A C 1
ATOM 689 O O . ALA A 1 85 ? -7.435 2.152 19.404 1.00 92.50 85 ALA A O 1
ATOM 690 N N . VAL A 1 86 ? -6.702 2.685 17.353 1.00 92.38 86 VAL A N 1
ATOM 691 C CA . VAL A 1 86 ? -6.570 4.125 17.627 1.00 92.38 86 VAL A CA 1
ATOM 692 C C . VAL A 1 86 ? -7.923 4.751 17.963 1.00 92.38 86 VAL A C 1
ATOM 694 O O . VAL A 1 86 ? -8.030 5.467 18.960 1.00 92.38 86 VAL A O 1
ATOM 697 N N . LEU A 1 87 ? -8.968 4.457 17.186 1.00 92.50 87 LEU A N 1
ATOM 698 C CA . LEU A 1 87 ? -10.321 4.938 17.474 1.00 92.50 87 LEU A CA 1
ATOM 699 C C . LEU A 1 87 ? -10.820 4.449 18.835 1.00 92.50 87 LEU A C 1
ATOM 701 O O . LEU A 1 87 ? -11.347 5.240 19.616 1.00 92.50 87 LEU A O 1
ATOM 705 N N . TYR A 1 88 ? -10.622 3.168 19.144 1.00 92.50 88 TYR A N 1
ATOM 706 C CA . TYR A 1 88 ? -11.016 2.584 20.422 1.00 92.50 88 TYR A CA 1
ATOM 707 C C . TYR A 1 88 ? -10.336 3.284 21.604 1.00 92.50 88 TYR A C 1
ATOM 709 O O . TYR A 1 88 ? -11.007 3.640 22.573 1.00 92.50 88 TYR A O 1
ATOM 717 N N . LEU A 1 89 ? -9.029 3.547 21.510 1.00 91.88 89 LEU A N 1
ATOM 718 C CA . LEU A 1 89 ? -8.286 4.275 22.542 1.00 91.88 89 LEU A CA 1
ATOM 719 C C . LEU A 1 89 ? -8.854 5.681 22.765 1.00 91.88 89 LEU A C 1
ATOM 721 O O . LEU A 1 89 ? -9.037 6.094 23.910 1.00 91.88 89 LEU A O 1
ATOM 725 N N . ARG A 1 90 ? -9.184 6.399 21.684 1.00 88.81 90 ARG A N 1
ATOM 726 C CA . ARG A 1 90 ? -9.792 7.735 21.772 1.00 88.81 90 ARG A CA 1
ATOM 727 C C . ARG A 1 90 ? -11.176 7.705 22.415 1.00 88.81 90 ARG A C 1
ATOM 729 O O . ARG A 1 90 ? -11.440 8.513 23.300 1.00 88.81 90 ARG A O 1
ATOM 736 N N . PHE A 1 91 ? -12.030 6.760 22.023 1.00 88.00 91 PHE A N 1
ATOM 737 C CA . PHE A 1 91 ? -13.366 6.616 22.608 1.00 88.00 91 PHE A CA 1
ATOM 738 C C . PHE A 1 91 ? -13.335 6.213 24.083 1.00 88.00 91 PHE A C 1
ATOM 7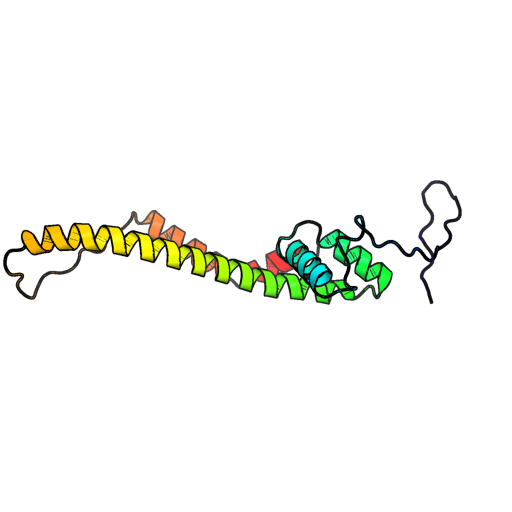40 O O . PHE A 1 91 ? -14.176 6.672 24.858 1.00 88.00 91 PHE A O 1
ATOM 747 N N . LYS A 1 92 ? -12.378 5.367 24.481 1.00 89.75 92 LYS A N 1
ATOM 748 C CA . LYS A 1 92 ? -12.189 4.988 25.884 1.00 89.75 92 LYS A CA 1
ATOM 749 C C . LYS A 1 92 ? -11.776 6.197 26.721 1.00 89.75 92 LYS A C 1
ATOM 751 O O . LYS A 1 92 ? -12.394 6.447 27.747 1.00 89.75 92 LYS A O 1
ATOM 756 N N . GLN A 1 93 ? -10.825 6.994 26.230 1.00 86.94 93 GLN A N 1
ATOM 757 C CA . GLN A 1 93 ? -10.371 8.210 26.907 1.00 86.94 93 GLN A CA 1
ATOM 758 C C . GLN A 1 93 ? -11.508 9.227 27.106 1.00 86.94 93 GLN A C 1
ATOM 760 O O . GLN A 1 93 ? -11.641 9.784 28.189 1.00 86.94 93 GLN A O 1
ATOM 765 N N . SER A 1 94 ? -12.358 9.454 26.096 1.00 77.12 94 SER A N 1
ATOM 766 C CA . SER A 1 94 ? -13.509 10.359 26.248 1.00 77.12 94 SER A CA 1
ATOM 767 C C . SER A 1 94 ? -14.566 9.834 27.222 1.00 77.12 94 SER A C 1
ATOM 769 O O . SER A 1 94 ? -15.179 10.623 27.930 1.00 77.12 94 SER A O 1
ATOM 771 N N . GLN A 1 95 ? -14.779 8.513 27.265 1.00 80.00 95 GLN A N 1
ATOM 772 C CA . GLN A 1 95 ? -15.722 7.911 28.209 1.00 80.00 95 GLN A CA 1
ATOM 773 C C . GLN A 1 95 ? -15.219 7.984 29.646 1.00 80.00 95 GLN A C 1
ATOM 775 O O . GLN A 1 95 ? -16.024 8.239 30.526 1.00 80.00 95 GLN A O 1
ATOM 780 N N . GLU A 1 96 ? -13.922 7.790 29.891 1.00 76.50 96 GLU A N 1
ATOM 781 C CA . GLU A 1 96 ? -13.343 7.894 31.237 1.00 76.50 96 GLU A CA 1
ATOM 782 C C . GLU A 1 96 ? -13.503 9.312 31.806 1.00 76.50 96 GLU A C 1
ATOM 784 O O . GLU A 1 96 ? -13.966 9.456 32.931 1.00 76.50 96 GLU A O 1
ATOM 789 N N . VAL A 1 97 ? -13.258 10.352 30.999 1.00 72.94 97 VAL A N 1
ATOM 790 C CA . VAL A 1 97 ? -13.402 11.757 31.428 1.00 72.94 97 VAL A CA 1
ATOM 791 C C . VAL A 1 97 ? -14.852 12.111 31.784 1.00 72.94 97 VAL A C 1
ATOM 793 O O . VAL A 1 97 ? -15.098 12.726 32.818 1.00 72.94 97 VAL A O 1
ATOM 796 N N . SER A 1 98 ? -15.826 11.710 30.960 1.00 64.06 98 SER A N 1
ATOM 797 C CA . SER A 1 98 ? -17.246 11.958 31.259 1.00 64.06 98 SER A CA 1
ATOM 798 C C . SER A 1 98 ? -17.777 11.058 32.378 1.00 64.06 98 SER A C 1
ATOM 800 O O . SER A 1 98 ? -18.621 11.487 33.161 1.00 64.06 98 SER A O 1
ATOM 802 N N . ALA A 1 99 ? -17.274 9.824 32.485 1.00 64.88 99 ALA A N 1
ATOM 803 C CA . ALA A 1 99 ? -17.660 8.902 33.543 1.00 64.88 99 ALA A CA 1
ATOM 804 C C . ALA A 1 99 ? -17.123 9.346 34.906 1.00 64.88 99 ALA A C 1
ATOM 806 O O . ALA A 1 99 ? -17.842 9.204 35.880 1.00 64.88 99 ALA A O 1
ATOM 807 N N . GLU A 1 100 ? -15.917 9.906 35.017 1.00 62.28 100 GLU A N 1
ATOM 808 C CA . GLU A 1 100 ? -15.398 10.422 36.295 1.00 62.28 100 GLU A CA 1
ATOM 809 C C . GLU A 1 100 ? -16.197 11.636 36.804 1.00 62.28 100 GLU A C 1
ATOM 811 O O . GLU A 1 100 ? -16.430 11.756 38.009 1.00 62.28 100 GLU A O 1
ATOM 816 N N . GLU A 1 101 ? -16.686 12.492 35.902 1.00 61.38 101 GLU A N 1
ATOM 817 C CA . GLU A 1 101 ? -17.528 13.647 36.241 1.00 61.38 101 GLU A CA 1
ATOM 818 C C . GLU A 1 101 ? -18.950 13.219 36.657 1.00 61.38 101 GLU A C 1
ATOM 820 O O . GLU A 1 101 ? -19.468 13.678 37.681 1.00 61.38 101 GLU A O 1
ATOM 825 N N . GLU A 1 102 ? -19.557 12.266 35.936 1.00 58.75 102 GLU A N 1
ATOM 826 C CA . GLU A 1 102 ? -20.843 11.674 36.325 1.00 58.75 102 GLU A CA 1
ATOM 827 C C . GLU A 1 102 ? -20.729 10.809 37.592 1.00 58.75 102 GLU A C 1
ATOM 829 O O . GLU A 1 102 ? -21.587 10.914 38.463 1.00 58.75 102 GLU A O 1
ATOM 834 N N . ILE A 1 103 ? -19.673 10.004 37.765 1.00 62.56 103 ILE A N 1
ATOM 835 C CA . ILE A 1 103 ? -19.453 9.172 38.963 1.00 62.56 103 ILE A CA 1
ATOM 836 C C . ILE A 1 103 ? -19.211 10.051 40.189 1.00 62.56 103 ILE A C 1
ATOM 838 O O . ILE A 1 103 ? -19.755 9.740 41.238 1.00 62.56 103 ILE A O 1
ATOM 842 N N . GLY A 1 104 ? -18.480 11.166 40.092 1.00 60.16 104 GLY A N 1
ATOM 843 C CA . GLY A 1 104 ? -18.290 12.078 41.227 1.00 60.16 104 GLY A CA 1
ATOM 844 C C . GLY A 1 104 ? -19.601 12.705 41.721 1.00 60.16 104 GLY A C 1
ATOM 845 O O . GLY A 1 104 ? -19.844 12.782 42.927 1.00 60.16 104 GLY A O 1
ATOM 846 N N . LEU A 1 105 ? -20.480 13.099 40.794 1.00 62.94 105 LEU A N 1
ATOM 847 C CA . LEU A 1 105 ? -21.802 13.648 41.115 1.00 62.94 105 LEU A CA 1
ATOM 848 C C . LEU A 1 105 ? -22.794 12.563 41.567 1.00 62.94 105 LEU A C 1
ATOM 850 O O . LEU A 1 105 ? -23.599 12.803 42.470 1.00 62.94 105 LEU A O 1
ATOM 854 N N . VAL A 1 106 ? -22.722 11.363 40.983 1.00 63.44 106 VAL A N 1
ATOM 855 C CA . VAL A 1 106 ? -23.541 10.201 41.361 1.00 63.44 106 VAL A CA 1
ATOM 856 C C . VAL A 1 106 ? -23.116 9.649 42.722 1.00 63.44 106 VAL A C 1
ATOM 858 O O . VAL A 1 106 ? -23.994 9.344 43.519 1.00 63.44 106 VAL A O 1
ATOM 861 N N . GLU A 1 107 ? -21.818 9.581 43.032 1.00 62.53 107 GLU A N 1
ATOM 862 C CA . GLU A 1 107 ? -21.266 9.134 44.322 1.00 62.53 107 GLU A CA 1
ATOM 863 C C . GLU A 1 107 ? -21.628 10.115 45.443 1.00 62.53 107 GLU A C 1
ATOM 865 O O . GLU A 1 107 ? -22.097 9.698 46.499 1.00 62.53 107 GLU A O 1
ATOM 870 N N . ALA A 1 108 ? -21.526 11.426 45.189 1.00 63.34 108 ALA A N 1
ATOM 871 C CA . ALA A 1 108 ? -21.949 12.456 46.143 1.00 63.34 108 ALA A CA 1
ATOM 872 C C . ALA A 1 108 ? -23.465 12.440 46.422 1.00 63.34 108 ALA A C 1
ATOM 874 O O . ALA A 1 108 ? -23.908 12.917 47.468 1.00 63.34 108 ALA A O 1
ATOM 875 N N . SER A 1 109 ? -24.257 11.883 45.502 1.00 65.56 109 SER A N 1
ATOM 876 C CA . SER A 1 109 ? -25.719 11.821 45.591 1.00 65.56 109 SER A CA 1
ATOM 877 C C . SER A 1 109 ? -26.254 10.424 45.932 1.00 65.56 109 SER A C 1
ATOM 879 O O . SER A 1 109 ? -27.472 10.255 46.022 1.00 65.56 109 SER A O 1
ATOM 881 N N . ARG A 1 110 ? -25.395 9.404 46.097 1.00 54.88 110 ARG A N 1
ATOM 882 C CA . ARG A 1 110 ? -25.841 8.010 46.223 1.00 54.88 110 ARG A CA 1
ATOM 883 C C . ARG A 1 110 ? -26.281 7.692 47.657 1.00 54.88 110 ARG A C 1
ATOM 885 O O . ARG A 1 110 ? -25.445 7.693 48.560 1.00 54.88 110 ARG A O 1
ATOM 892 N N . PRO A 1 111 ? -27.555 7.338 47.914 1.00 56.31 111 PRO A N 1
ATOM 893 C CA . PRO A 1 111 ? -27.882 6.578 49.116 1.00 56.31 111 PRO A CA 1
ATOM 894 C C . PRO A 1 111 ? -27.270 5.169 49.004 1.00 56.31 111 PRO A C 1
ATOM 896 O O . PRO A 1 111 ? -27.119 4.646 47.899 1.00 56.31 111 PRO A O 1
ATOM 899 N N . ALA A 1 112 ? -26.906 4.559 50.138 1.00 50.59 112 ALA A N 1
ATOM 900 C CA . ALA A 1 112 ? -26.266 3.240 50.199 1.00 50.59 112 ALA A CA 1
ATOM 901 C C . ALA A 1 112 ? -26.988 2.207 49.304 1.00 50.59 112 ALA A C 1
ATOM 903 O O . ALA A 1 112 ? -28.166 1.916 49.511 1.00 50.59 112 ALA A O 1
ATOM 904 N N . VAL A 1 113 ? -26.290 1.675 48.292 1.00 57.66 113 VAL A N 1
ATOM 905 C CA . VAL A 1 113 ? -26.844 0.702 47.336 1.00 57.66 113 VAL A CA 1
ATOM 906 C C . VAL A 1 113 ? -26.771 -0.711 47.907 1.00 57.66 113 VAL A C 1
ATOM 908 O O . VAL A 1 113 ? -25.694 -1.197 48.248 1.00 57.66 113 VAL A O 1
ATOM 911 N N . SER A 1 114 ? -27.930 -1.366 47.985 1.00 54.19 114 SER A N 1
ATOM 912 C CA . SER A 1 114 ? -28.073 -2.792 48.298 1.00 54.19 114 SER A CA 1
ATOM 913 C C . SER A 1 114 ? -27.627 -3.675 47.116 1.00 54.19 114 SER A C 1
ATOM 915 O O . SER A 1 114 ? -27.794 -3.253 45.972 1.00 54.19 114 SER A O 1
ATOM 917 N N . PRO A 1 115 ? -27.108 -4.901 47.343 1.00 52.84 115 PRO A N 1
ATOM 918 C CA . PRO A 1 115 ? -26.375 -5.677 46.329 1.00 52.84 115 PRO A CA 1
ATOM 919 C C . PRO A 1 115 ? -27.180 -6.264 45.156 1.00 52.84 115 PRO A C 1
ATOM 921 O O . PRO A 1 115 ? -26.572 -6.868 44.279 1.00 52.84 115 PRO A O 1
ATOM 924 N N . ASP A 1 116 ? -28.502 -6.094 45.100 1.00 59.69 116 ASP A N 1
ATOM 925 C CA . ASP A 1 116 ? -29.353 -6.722 44.083 1.00 59.69 116 ASP A CA 1
ATOM 926 C C . ASP A 1 116 ? -30.029 -5.652 43.211 1.00 59.69 116 ASP A C 1
ATOM 928 O O . ASP A 1 116 ? -31.067 -5.094 43.569 1.00 59.69 116 ASP A O 1
ATOM 932 N N . GLY A 1 117 ? -29.429 -5.333 42.063 1.00 46.25 117 GLY A N 1
ATOM 933 C CA . GLY A 1 117 ? -30.005 -4.393 41.100 1.00 46.25 117 GLY A CA 1
ATOM 934 C C . GLY A 1 117 ? -29.331 -4.480 39.735 1.00 46.25 117 GLY A C 1
ATOM 935 O O . GLY A 1 117 ? -28.235 -3.957 39.544 1.00 46.25 117 GLY A O 1
ATOM 936 N N . ASP A 1 118 ? -29.995 -5.148 38.793 1.00 56.31 118 ASP A N 1
ATOM 937 C CA . ASP A 1 118 ? -29.529 -5.382 37.426 1.00 56.31 118 ASP A CA 1
ATOM 938 C C . ASP A 1 118 ? -29.243 -4.077 36.664 1.00 56.31 118 ASP A C 1
ATOM 940 O O . ASP A 1 118 ? -30.068 -3.161 36.617 1.00 56.31 118 ASP A O 1
ATOM 944 N N . VAL A 1 119 ? -28.087 -4.009 35.994 1.00 63.69 119 VAL A N 1
ATOM 945 C CA . VAL A 1 119 ? -27.769 -2.921 35.058 1.00 63.69 119 VAL A CA 1
ATOM 946 C C . VAL A 1 119 ? -28.639 -3.085 33.802 1.00 63.69 119 VAL A C 1
ATOM 948 O O . VAL A 1 119 ? -28.558 -4.126 33.142 1.00 63.69 119 VAL A O 1
ATOM 951 N N . PRO A 1 120 ? -29.459 -2.091 33.412 1.00 48.31 120 PRO A N 1
ATOM 952 C CA . PRO A 1 120 ? -30.323 -2.228 32.250 1.00 48.31 120 PRO A CA 1
ATOM 953 C C . PRO A 1 120 ? -29.497 -2.218 30.957 1.00 48.31 120 PRO A C 1
ATOM 955 O O . PRO A 1 120 ? -28.904 -1.212 30.569 1.00 48.31 120 PRO A O 1
ATOM 958 N N . VAL A 1 121 ? -29.490 -3.347 30.244 1.00 63.19 121 VAL A N 1
ATOM 959 C CA . VAL A 1 121 ? -28.957 -3.438 28.879 1.00 63.19 121 VAL A CA 1
ATOM 960 C C . VAL A 1 121 ? -29.833 -2.582 27.962 1.00 63.19 121 VAL A C 1
ATOM 962 O O . VAL A 1 121 ? -30.991 -2.922 27.709 1.00 63.19 121 VAL A O 1
ATOM 965 N N . VAL A 1 122 ? -29.284 -1.488 27.423 1.00 65.75 122 VAL A N 1
ATOM 966 C CA . VAL A 1 122 ? -29.959 -0.660 26.411 1.00 65.75 122 VAL A CA 1
ATOM 967 C C . VAL A 1 122 ? -30.177 -1.498 25.148 1.00 65.75 122 VAL A C 1
ATOM 969 O O . VAL A 1 122 ? -29.300 -1.696 24.305 1.00 65.75 122 VAL A O 1
ATOM 972 N N . SER A 1 123 ? -31.379 -2.054 25.041 1.00 69.69 123 SER A N 1
ATOM 973 C CA . SER A 1 123 ? -31.816 -2.891 23.935 1.00 69.69 123 SER A CA 1
ATOM 974 C C . SER A 1 123 ? -32.189 -2.004 22.743 1.00 69.69 123 SER A C 1
ATOM 976 O O . SER A 1 123 ? -33.341 -1.597 22.605 1.00 69.69 123 SER A O 1
ATOM 978 N N . GLY A 1 124 ? -31.227 -1.736 21.854 1.00 69.56 124 GLY A N 1
ATOM 979 C CA . GLY A 1 124 ? -31.496 -1.069 20.576 1.00 69.56 124 GLY A CA 1
ATOM 980 C C . GLY A 1 124 ? -32.593 -1.776 19.750 1.00 69.56 124 GLY A C 1
ATOM 981 O O . GLY A 1 124 ? -32.877 -2.967 19.972 1.00 69.56 124 GLY A O 1
ATOM 982 N N . PRO A 1 125 ? -33.220 -1.075 18.786 1.00 75.94 125 PRO A N 1
ATOM 983 C CA . PRO A 1 125 ? -34.300 -1.632 17.974 1.00 75.94 125 PRO A CA 1
ATOM 984 C C . PRO A 1 125 ? -33.876 -2.964 17.340 1.00 75.94 125 PRO A C 1
ATOM 986 O O . PRO A 1 125 ? -32.715 -3.147 16.968 1.00 75.94 125 PRO A O 1
ATOM 989 N N . ALA A 1 126 ? -34.798 -3.928 17.250 1.00 73.69 126 ALA A N 1
ATOM 990 C CA . ALA A 1 126 ? -34.494 -5.291 16.791 1.00 73.69 126 ALA A CA 1
ATOM 991 C C . ALA A 1 126 ? -33.777 -5.309 15.426 1.00 73.69 126 ALA A C 1
ATOM 993 O O . ALA A 1 126 ? -32.858 -6.100 15.215 1.00 73.69 126 ALA A O 1
ATOM 994 N N . LEU A 1 127 ? -34.119 -4.350 14.560 1.00 79.81 127 LEU A N 1
ATOM 995 C CA . LEU A 1 127 ? -33.485 -4.114 13.268 1.00 79.81 127 LEU A CA 1
ATOM 996 C C . LEU A 1 127 ? -31.969 -3.860 13.376 1.00 79.81 127 LEU A C 1
ATOM 998 O O . LEU A 1 127 ? -31.211 -4.457 12.622 1.00 79.81 127 LEU A O 1
ATOM 1002 N N . TRP A 1 128 ? -31.513 -3.054 14.345 1.00 73.94 128 TRP A N 1
ATOM 1003 C CA . TRP A 1 128 ? -30.090 -2.737 14.560 1.00 73.94 128 TRP A CA 1
ATOM 1004 C C . TRP A 1 128 ? -29.284 -3.956 15.019 1.00 73.94 128 TRP A C 1
ATOM 1006 O O . TRP A 1 128 ? -28.141 -4.148 14.614 1.00 73.94 128 TRP A O 1
ATOM 1016 N N . ARG A 1 129 ? -29.891 -4.830 15.830 1.00 76.06 129 ARG A N 1
ATOM 1017 C CA . ARG A 1 129 ? -29.258 -6.085 16.263 1.00 76.06 129 ARG A CA 1
ATOM 1018 C C . ARG A 1 129 ? -29.090 -7.060 15.102 1.00 76.06 129 ARG A C 1
ATOM 1020 O O . ARG A 1 129 ? -28.035 -7.685 14.998 1.00 76.06 129 ARG A O 1
ATOM 1027 N N . SER A 1 130 ? -30.099 -7.159 14.239 1.00 75.75 130 SER A N 1
ATOM 1028 C CA . SER A 1 130 ? -30.048 -7.989 13.036 1.00 75.75 130 SER A CA 1
ATOM 1029 C C . SER A 1 130 ? -29.044 -7.446 12.028 1.00 75.75 130 SER A C 1
ATOM 1031 O O . SER A 1 130 ? -28.164 -8.195 11.627 1.00 75.75 130 SER A O 1
ATOM 1033 N N . LEU A 1 131 ? -29.088 -6.148 11.707 1.00 77.62 131 LEU A N 1
ATOM 1034 C CA . LEU A 1 131 ? -28.138 -5.504 10.792 1.00 77.62 131 LEU A CA 1
ATOM 1035 C C . LEU A 1 131 ? -26.699 -5.626 11.281 1.00 77.62 131 LEU A C 1
ATOM 1037 O O . LEU A 1 131 ? -25.837 -6.033 10.517 1.00 77.62 131 LEU A O 1
ATOM 1041 N N . ARG A 1 132 ? -26.436 -5.366 12.566 1.00 77.56 132 ARG A N 1
ATOM 1042 C CA . ARG A 1 132 ? -25.085 -5.477 13.126 1.00 77.56 132 ARG A CA 1
ATOM 1043 C C . ARG A 1 132 ? -24.540 -6.898 13.009 1.00 77.56 132 ARG A C 1
ATOM 1045 O O . ARG A 1 132 ? -23.407 -7.081 12.583 1.00 77.56 132 ARG A O 1
ATOM 1052 N N . ARG A 1 133 ? -25.343 -7.912 13.352 1.00 79.12 133 ARG A N 1
ATOM 1053 C CA . ARG A 1 133 ? -24.947 -9.322 13.188 1.00 79.12 133 ARG A CA 1
ATOM 1054 C C . ARG A 1 133 ? -24.745 -9.685 11.723 1.00 79.12 133 ARG A C 1
ATOM 1056 O O . ARG A 1 133 ? -23.809 -10.411 11.426 1.00 79.12 133 ARG A O 1
ATOM 1063 N N . TRP A 1 134 ? -25.591 -9.174 10.833 1.00 75.50 134 TRP A N 1
ATOM 1064 C CA . TRP A 1 134 ? -25.498 -9.437 9.402 1.00 75.50 134 TRP A CA 1
ATOM 1065 C C . TRP A 1 134 ? -24.252 -8.791 8.791 1.00 75.50 134 TRP A C 1
ATOM 1067 O O . TRP A 1 134 ? -23.515 -9.471 8.097 1.00 75.50 134 TRP A O 1
ATOM 1077 N N . CYS A 1 135 ? -23.944 -7.537 9.125 1.00 74.50 135 CYS A N 1
ATOM 1078 C CA . CYS A 1 135 ? -22.725 -6.851 8.698 1.00 74.50 135 CYS A CA 1
ATOM 1079 C C . CYS A 1 135 ? -21.460 -7.518 9.250 1.00 74.50 135 CYS A C 1
ATOM 1081 O O . CYS A 1 135 ? -20.528 -7.742 8.488 1.00 74.50 135 CYS A O 1
ATOM 1083 N N . TYR A 1 136 ? -21.434 -7.910 10.532 1.00 76.31 136 TYR A N 1
ATOM 1084 C CA . TYR A 1 136 ? -20.309 -8.685 11.070 1.00 76.31 136 TYR A CA 1
ATOM 1085 C C . TYR A 1 136 ? -20.177 -10.052 10.395 1.00 76.31 136 TYR A C 1
ATOM 1087 O O . TYR A 1 136 ? -19.064 -10.474 10.108 1.00 76.31 136 TYR A O 1
ATOM 1095 N N . ALA A 1 137 ? -21.286 -10.735 10.109 1.00 71.69 137 ALA A N 1
ATOM 1096 C CA . ALA A 1 137 ? -21.267 -12.016 9.407 1.00 71.69 137 ALA A CA 1
ATOM 1097 C C . ALA A 1 137 ? -20.830 -11.875 7.941 1.00 71.69 137 ALA A C 1
ATOM 1099 O O . ALA A 1 137 ? -20.167 -12.769 7.428 1.00 71.69 137 ALA A O 1
ATOM 1100 N N . LEU A 1 138 ? -21.165 -10.756 7.291 1.00 69.75 138 LEU A N 1
ATOM 1101 C CA . LEU A 1 138 ? -20.765 -10.434 5.922 1.00 69.75 138 LEU A CA 1
ATOM 1102 C C . LEU A 1 138 ? -19.276 -10.068 5.848 1.00 69.75 138 LEU A C 1
ATOM 1104 O O . LEU A 1 138 ? -18.572 -10.549 4.969 1.00 69.75 138 LEU A O 1
ATOM 1108 N N . GLN A 1 139 ? -18.790 -9.280 6.809 1.00 66.12 139 GLN A N 1
ATOM 1109 C CA . GLN A 1 139 ? -17.390 -8.864 6.906 1.00 66.12 139 GLN A CA 1
ATOM 1110 C C . GLN A 1 139 ? -16.467 -9.994 7.387 1.00 66.12 139 GLN A C 1
ATOM 1112 O O . GLN A 1 139 ? -15.322 -10.069 6.966 1.00 66.12 139 GLN A O 1
ATOM 1117 N N . ALA A 1 140 ? -16.962 -10.915 8.220 1.00 71.25 140 ALA A N 1
ATOM 1118 C CA . ALA A 1 140 ? -16.236 -12.125 8.617 1.00 71.25 140 ALA A CA 1
ATOM 1119 C C . ALA A 1 140 ? -16.339 -13.260 7.578 1.00 71.25 140 ALA A C 1
ATOM 1121 O O . ALA A 1 140 ? -15.793 -14.348 7.785 1.00 71.25 140 ALA A O 1
ATOM 1122 N N . HIS A 1 141 ? -17.065 -13.051 6.476 1.00 72.06 141 HIS A N 1
ATOM 1123 C CA . HIS A 1 141 ? -17.270 -14.083 5.474 1.00 72.06 141 HIS A CA 1
ATOM 1124 C C . HIS A 1 141 ? -16.020 -14.224 4.599 1.00 72.06 141 HIS A C 1
ATOM 1126 O O . HIS A 1 141 ? -15.647 -13.301 3.883 1.00 72.06 141 HIS A O 1
ATOM 1132 N N . ARG A 1 142 ? -15.422 -15.423 4.556 1.00 65.25 142 ARG A N 1
ATOM 1133 C CA . ARG A 1 142 ? -14.252 -15.746 3.708 1.00 65.25 142 ARG A CA 1
ATOM 1134 C C . ARG A 1 142 ? -14.459 -15.423 2.219 1.00 65.25 142 ARG A C 1
ATOM 1136 O O . ARG A 1 142 ? -13.498 -15.223 1.491 1.00 65.25 142 ARG A O 1
ATOM 1143 N N . HIS A 1 143 ? -15.709 -15.371 1.764 1.00 66.62 143 HIS A N 1
ATOM 1144 C CA . HIS A 1 143 ? -16.041 -14.980 0.394 1.00 66.62 143 HIS A CA 1
ATOM 1145 C C . HIS A 1 143 ? -15.921 -13.476 0.140 1.00 66.62 143 HIS A C 1
ATOM 1147 O O . HIS A 1 143 ? -15.651 -13.114 -0.994 1.00 66.62 143 HIS A O 1
ATOM 1153 N N . PHE A 1 144 ? -16.095 -12.615 1.148 1.00 73.38 144 PHE A N 1
ATOM 1154 C CA . PHE A 1 144 ? -15.882 -11.175 0.993 1.00 73.38 144 PHE A CA 1
ATOM 1155 C C . PHE A 1 144 ? -14.421 -10.896 0.634 1.00 73.38 144 PHE A C 1
ATOM 1157 O O . PHE A 1 144 ? -14.165 -10.266 -0.382 1.00 73.38 144 PHE A O 1
ATOM 1164 N N . GLU A 1 145 ? -13.490 -11.497 1.379 1.00 70.19 145 GLU A N 1
ATOM 1165 C CA . GLU A 1 145 ? -12.049 -11.455 1.096 1.00 70.19 145 GLU A CA 1
ATOM 1166 C C . GLU A 1 145 ? -11.712 -11.998 -0.302 1.00 70.19 145 GLU A C 1
ATOM 1168 O O . GLU A 1 145 ? -10.926 -11.410 -1.031 1.00 70.19 145 GLU A O 1
ATOM 1173 N N . VAL A 1 146 ? -12.327 -13.108 -0.727 1.00 72.88 146 VAL A N 1
ATOM 1174 C CA . VAL A 1 146 ? -12.077 -13.672 -2.068 1.00 72.88 146 VAL A CA 1
ATOM 1175 C C . VAL A 1 146 ? -12.672 -12.796 -3.173 1.00 72.88 146 VAL A C 1
ATOM 1177 O O . VAL A 1 146 ? -12.064 -12.656 -4.226 1.00 72.88 146 VAL A O 1
ATOM 1180 N N . VAL A 1 147 ? -13.844 -12.198 -2.959 1.00 77.88 147 VAL A N 1
ATOM 1181 C CA . VAL A 1 147 ? -14.479 -11.301 -3.933 1.00 77.88 147 VAL A CA 1
ATOM 1182 C C . VAL A 1 147 ? -13.678 -10.012 -4.071 1.00 77.88 147 VAL A C 1
ATOM 1184 O O . VAL A 1 147 ? -13.454 -9.579 -5.195 1.00 77.88 147 VAL A O 1
ATOM 1187 N N . THR A 1 148 ? -13.181 -9.435 -2.975 1.00 74.31 148 THR A N 1
ATOM 1188 C CA . THR A 1 148 ? -12.274 -8.284 -3.050 1.00 74.31 148 THR A CA 1
ATOM 1189 C C . THR A 1 148 ? -10.957 -8.662 -3.723 1.00 74.31 148 THR A C 1
ATOM 1191 O O . THR A 1 148 ? -10.512 -7.924 -4.593 1.00 74.31 148 THR A O 1
ATOM 1194 N N . MET A 1 149 ? -10.382 -9.837 -3.437 1.00 72.88 149 MET A N 1
ATOM 1195 C CA . MET A 1 149 ? -9.190 -10.328 -4.147 1.00 72.88 149 MET A CA 1
ATOM 1196 C C . MET A 1 149 ? -9.433 -10.487 -5.654 1.00 72.88 149 MET A C 1
ATOM 1198 O O . MET A 1 149 ? -8.591 -10.097 -6.453 1.00 72.88 149 MET A O 1
ATOM 1202 N N . VAL A 1 150 ? -10.583 -11.034 -6.057 1.00 77.31 150 VAL A N 1
ATOM 1203 C CA . VAL A 1 150 ? -10.941 -11.199 -7.475 1.00 77.31 150 VAL A CA 1
ATOM 1204 C C . VAL A 1 150 ? -11.157 -9.843 -8.151 1.00 77.31 150 VAL A C 1
ATOM 1206 O O . VAL A 1 150 ? -10.710 -9.665 -9.274 1.00 77.31 150 VAL A O 1
ATOM 1209 N N . VAL A 1 151 ? -11.777 -8.876 -7.471 1.00 75.00 151 VAL A N 1
ATOM 1210 C CA . VAL A 1 151 ? -11.982 -7.510 -7.989 1.00 75.00 151 VAL A CA 1
ATOM 1211 C C . VAL A 1 151 ? -10.677 -6.710 -8.071 1.00 75.00 151 VAL A C 1
ATOM 1213 O O . VAL A 1 151 ? -10.560 -5.855 -8.930 1.00 75.00 151 VAL A O 1
ATOM 1216 N N . ILE A 1 152 ? -9.695 -6.980 -7.207 1.00 71.69 152 ILE A N 1
ATOM 1217 C CA . ILE A 1 152 ? -8.362 -6.352 -7.265 1.00 71.69 152 ILE A CA 1
ATOM 1218 C C . ILE A 1 152 ? -7.529 -6.904 -8.435 1.00 71.69 152 ILE A C 1
ATOM 1220 O O . ILE A 1 152 ? -6.650 -6.215 -8.941 1.00 71.69 152 ILE A O 1
ATOM 1224 N N . ILE A 1 153 ? -7.771 -8.154 -8.837 1.00 69.94 153 ILE A N 1
ATOM 1225 C CA . ILE A 1 153 ? -7.009 -8.842 -9.891 1.00 69.94 153 ILE A CA 1
ATOM 1226 C C . ILE A 1 153 ? -7.583 -8.589 -11.299 1.00 69.94 153 ILE A C 1
ATOM 1228 O O . ILE A 1 153 ? -6.838 -8.704 -12.272 1.00 69.94 153 ILE A O 1
ATOM 1232 N N . ILE A 1 154 ? -8.886 -8.304 -11.414 1.00 70.06 154 ILE A N 1
ATOM 1233 C CA . ILE A 1 154 ? -9.594 -8.013 -12.679 1.00 70.06 154 ILE A CA 1
ATOM 1234 C C . ILE A 1 154 ? -9.470 -6.531 -13.024 1.00 70.06 154 ILE A C 1
ATOM 1236 O O . ILE A 1 154 ? -9.197 -6.247 -14.211 1.00 70.06 154 ILE A O 1
#

pLDDT: mean 76.21, std 12.78, range [35.31, 92.5]

Solvent-accessible surface area (backbone atoms only — not comparable to full-atom values): 9407 Å² total; per-residue (Å²): 144,76,83,83,73,82,74,54,100,77,76,58,87,76,75,93,69,96,65,98,70,53,56,77,91,53,52,58,42,78,90,43,72,72,36,30,52,51,38,50,49,38,34,45,71,68,49,71,34,65,60,55,45,52,55,46,21,76,73,74,36,80,72,44,58,60,55,54,54,50,49,34,56,54,38,44,55,52,50,53,53,49,52,52,50,54,52,49,54,53,54,49,55,56,47,51,58,54,45,53,58,49,45,54,58,47,60,77,65,54,73,91,80,70,96,82,74,84,80,81,76,84,77,69,60,70,65,58,58,50,49,52,53,50,51,51,53,51,72,69,29,73,61,50,61,50,50,50,52,51,62,74,73,105

InterPro domains:
  IPR005821 Ion transport domain [PF00520] (19-95)
  IPR050599 Voltage-dependent calcium channel alpha-1 subunit [PTHR45628] (10-101)

Sequence (154 aa):
LGYVCPLTENDEPQYCVLTDVNPNFGITNFDNFPAALLTIFECITLEGWADVMYMAQDAVSQWMWIYFVSLIWFGSFFAVNLFLAVLYLRFKQSQEVSAEEEIGLVEASRPAVSPDGDVPVVSGPALWRSLRRWCYALQAHRHFEVVTMVVIII

Secondary structure (DSSP, 8-state):
--PPPPPPTT---------S--TGGGTS-SSSHHHHHHHHHHHHTTSSHHHHHHHHHHHT-GGGHHHHHHHHHHHHHHHHHHHHHHHHHHHHHHHHHHHHHHHHHHHHTPPPPPS----------HHHHHHHHHHHHHHT-HHHHHHHHHHHH-

Nearest PDB structures (foldseek):
  5hvd-assembly1_A  TM=6.956E-01  e=1.445E-01  Magnetococcus marinus MC-1
  5kmh-assembly1_A  TM=7.464E-01  e=4.578E-01  Aliarcobacter butzleri RM4018

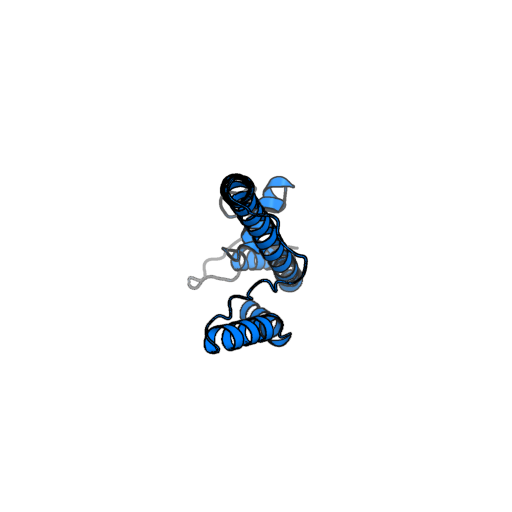Organism: NCBI:txid582737

Radius of gyration: 26.85 Å; Cα contacts (8 Å, |Δi|>4): 60; chains: 1; bounding box: 54×29×86 Å

Foldseek 3Di:
DADQDDDDPPRDGDDDDPDPADPPRLQQDDPDPVSVVSNLVCLLVVHCVVVSQVVVCNVPHVPSVVVSLVSNVVSVVVVVVVVVVVVVVVVVVVCVVVVVVVCVVCVVVDDDDDPDDDDDDPDPDPVVVVVVVVVVCCVPDPVNVVVVSVVVVD

Mean predicted aligned error: 15.19 Å